Protein AF-A0A1I5YJN0-F1 (afdb_monomer_lite)

Foldseek 3Di:
DPDPVVVVLLVVLLVLLVVLLVQADPCLLVQCCVVPVVLVDPVNVVVLVCSNVSVGGDPVSSVSSVVRSVVSVVVVVVVVVVVVVD

pLDDT: mean 78.28, std 12.42, range [46.94, 91.69]

Radius of gyration: 15.32 Å; chains: 1; bounding box: 51×27×36 Å

Sequence (86 aa):
MPPKDIKKTAEILKSRVKECKAFLPNNWRQRIIKIAPEYDSLRGARLMDNVFKLRSSDLKLTELIETISKEYLKQDEEKLQKEVVN

Organism: NCBI:txid1079859

Secondary structure (DSSP, 8-state):
---THHHHHHHHHHHHHHHHTTS--TTHHHHHHHH-GGGSSHHHHHHHHHHHTTSS--HHHHHHHHHHHHHHHHHHHHHHHHHTT-

Structure (mmCIF, N/CA/C/O backbone):
data_AF-A0A1I5YJN0-F1
#
_entry.id   AF-A0A1I5YJN0-F1
#
loop_
_atom_site.group_PDB
_atom_site.id
_atom_site.type_symbol
_atom_site.label_atom_id
_atom_site.label_alt_id
_atom_site.label_comp_id
_atom_site.label_asym_id
_atom_site.label_entity_id
_atom_site.label_seq_id
_atom_site.pdbx_PDB_ins_code
_atom_site.Cartn_x
_atom_site.Cartn_y
_atom_site.Cartn_z
_atom_site.occupancy
_atom_site.B_iso_or_equiv
_atom_site.auth_seq_id
_atom_site.auth_comp_id
_atom_site.auth_asym_id
_atom_site.auth_atom_id
_atom_site.pdbx_PDB_model_num
ATOM 1 N N . MET A 1 1 ? 28.994 -1.674 -11.106 1.00 46.94 1 MET A N 1
ATOM 2 C CA . MET A 1 1 ? 28.451 -1.740 -9.729 1.00 46.94 1 MET A CA 1
ATOM 3 C C . MET A 1 1 ? 27.157 -0.943 -9.696 1.00 46.94 1 MET A C 1
ATOM 5 O O . MET A 1 1 ? 27.209 0.210 -10.105 1.00 46.94 1 MET A O 1
ATOM 9 N N . PRO A 1 2 ? 26.011 -1.508 -9.282 1.00 49.69 2 PRO A N 1
ATOM 10 C CA . PRO A 1 2 ? 24.804 -0.707 -9.116 1.00 49.69 2 PRO A CA 1
ATOM 11 C C . PRO A 1 2 ? 24.996 0.297 -7.953 1.00 49.69 2 PRO A C 1
ATOM 13 O O . PRO A 1 2 ? 25.655 -0.055 -6.968 1.00 49.69 2 PRO A O 1
ATOM 16 N N . PRO A 1 3 ? 24.473 1.534 -8.064 1.00 48.84 3 PRO A N 1
ATOM 17 C CA . PRO A 1 3 ? 24.678 2.611 -7.090 1.00 48.84 3 PRO A CA 1
ATOM 18 C C . PRO A 1 3 ? 24.254 2.224 -5.667 1.00 48.84 3 PRO A C 1
ATOM 20 O O . PRO A 1 3 ? 23.206 1.605 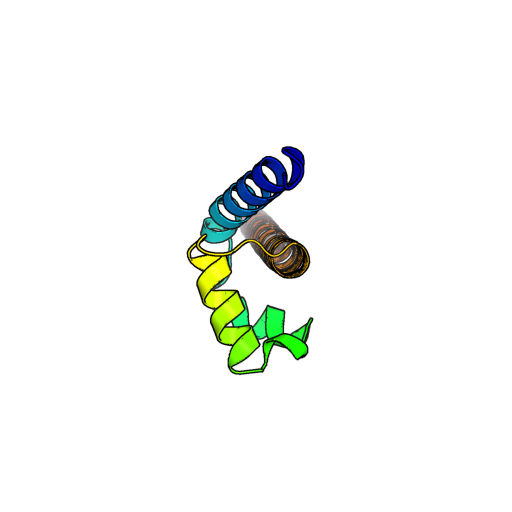-5.465 1.00 48.84 3 PRO A O 1
ATOM 23 N N . LYS A 1 4 ? 25.066 2.604 -4.670 1.00 51.12 4 LYS A N 1
ATOM 24 C CA . LYS A 1 4 ? 24.867 2.295 -3.238 1.00 51.12 4 LYS A CA 1
ATOM 25 C C . LYS A 1 4 ? 23.562 2.874 -2.665 1.00 51.12 4 LYS A C 1
ATOM 27 O O . LYS A 1 4 ? 23.067 2.359 -1.665 1.00 51.12 4 LYS A O 1
ATOM 32 N N . ASP A 1 5 ? 22.973 3.867 -3.319 1.00 53.94 5 ASP A N 1
ATOM 33 C CA . ASP A 1 5 ? 21.793 4.595 -2.838 1.00 53.94 5 ASP A CA 1
ATOM 34 C C . ASP A 1 5 ? 20.479 3.814 -2.989 1.00 53.94 5 ASP A C 1
ATOM 36 O O . ASP A 1 5 ? 19.566 3.961 -2.179 1.00 53.94 5 ASP A O 1
ATOM 40 N N . ILE A 1 6 ? 20.400 2.894 -3.956 1.00 54.41 6 ILE A N 1
ATOM 41 C CA . ILE A 1 6 ? 19.174 2.128 -4.244 1.00 54.41 6 ILE A CA 1
ATOM 42 C C . ILE A 1 6 ? 18.813 1.200 -3.075 1.00 54.41 6 ILE A C 1
ATOM 44 O O . ILE A 1 6 ? 17.638 1.012 -2.752 1.00 54.41 6 ILE A O 1
ATOM 48 N N . LYS A 1 7 ? 19.827 0.638 -2.404 1.00 56.62 7 LYS A N 1
ATOM 49 C CA . LYS A 1 7 ? 19.620 -0.247 -1.249 1.00 56.62 7 LYS A CA 1
ATOM 50 C C . LYS A 1 7 ? 18.993 0.499 -0.073 1.00 56.62 7 LYS A C 1
ATOM 52 O O . LYS A 1 7 ? 18.086 -0.030 0.561 1.00 56.62 7 LYS A O 1
ATOM 57 N 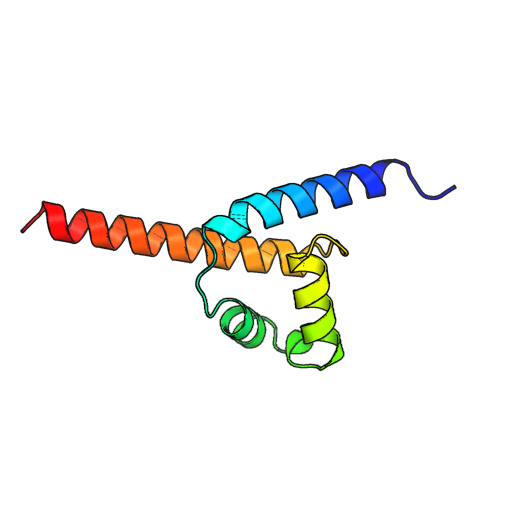N . LYS A 1 8 ? 19.429 1.738 0.166 1.00 63.38 8 LYS A N 1
ATOM 58 C CA . LYS A 1 8 ? 18.945 2.566 1.274 1.00 63.38 8 LYS A CA 1
ATOM 59 C C . LYS A 1 8 ? 17.483 2.960 1.064 1.00 63.38 8 LYS A C 1
ATOM 61 O O . LYS A 1 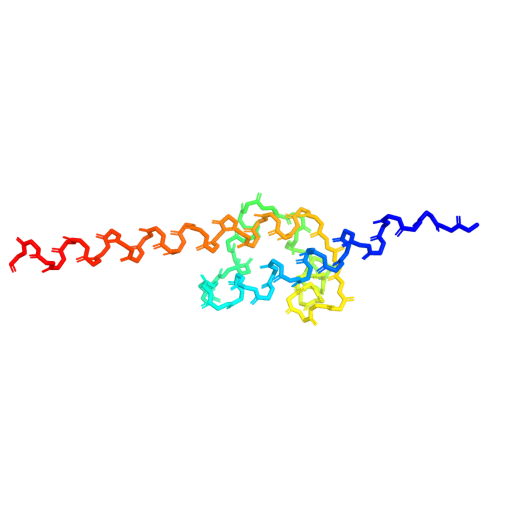8 ? 16.676 2.846 1.980 1.00 63.38 8 LYS A O 1
ATOM 66 N N . THR A 1 9 ? 17.114 3.318 -0.166 1.00 68.56 9 THR A N 1
ATOM 67 C CA . THR A 1 9 ? 15.724 3.629 -0.527 1.00 68.56 9 THR A CA 1
ATOM 68 C C . THR A 1 9 ? 14.807 2.415 -0.370 1.00 68.56 9 THR A C 1
ATOM 70 O O . THR A 1 9 ? 13.718 2.539 0.183 1.00 68.56 9 THR A O 1
ATOM 73 N N . ALA A 1 10 ? 15.251 1.223 -0.783 1.00 73.75 10 ALA A N 1
ATOM 74 C CA . ALA A 1 10 ? 14.468 -0.003 -0.625 1.00 73.75 10 ALA A CA 1
ATOM 75 C C . ALA A 1 10 ? 14.207 -0.355 0.851 1.00 73.75 10 ALA A C 1
ATOM 77 O O . ALA A 1 10 ? 13.102 -0.774 1.193 1.00 73.75 10 ALA A O 1
ATOM 78 N N . GLU A 1 11 ? 15.194 -0.174 1.733 1.00 79.06 11 GLU A N 1
ATOM 79 C CA . GLU A 1 11 ? 15.015 -0.383 3.175 1.00 79.06 11 GLU A CA 1
ATOM 80 C C . GLU A 1 11 ? 14.063 0.639 3.801 1.00 79.06 11 GLU A C 1
ATOM 82 O O . GLU A 1 11 ? 13.184 0.254 4.569 1.00 79.06 11 GLU A O 1
ATOM 87 N N . ILE A 1 12 ? 14.164 1.916 3.418 1.00 82.00 12 ILE A N 1
ATOM 88 C CA . ILE A 1 12 ? 13.251 2.969 3.886 1.00 82.00 12 ILE A CA 1
ATOM 89 C C . ILE A 1 12 ? 11.804 2.645 3.498 1.00 82.00 12 ILE A C 1
ATOM 91 O O . ILE A 1 12 ? 10.911 2.714 4.341 1.00 82.00 12 ILE A O 1
ATOM 95 N N . LEU A 1 13 ? 11.563 2.240 2.246 1.00 79.44 13 LEU A N 1
ATOM 96 C CA . LEU A 1 13 ? 10.224 1.865 1.783 1.00 79.44 13 LEU A CA 1
ATOM 97 C C . LEU A 1 13 ? 9.669 0.674 2.571 1.00 79.44 13 LEU A C 1
ATOM 99 O O . LEU A 1 13 ? 8.510 0.687 2.978 1.00 79.44 13 LEU A O 1
ATOM 103 N N . LYS A 1 14 ? 10.501 -0.331 2.861 1.00 82.56 14 LYS A N 1
ATOM 104 C CA . LYS A 1 14 ? 10.086 -1.480 3.676 1.00 82.56 14 LYS A CA 1
ATOM 105 C C . LYS A 1 14 ? 9.719 -1.076 5.102 1.00 82.56 14 LYS A C 1
ATOM 107 O O . LYS A 1 14 ? 8.716 -1.568 5.616 1.00 82.56 14 LYS A O 1
ATOM 112 N N . SER A 1 15 ? 10.488 -0.190 5.731 1.00 83.56 15 SER A N 1
ATOM 113 C CA . SER A 1 15 ? 10.166 0.326 7.067 1.00 83.56 15 SER A CA 1
ATOM 114 C C . SER A 1 15 ? 8.834 1.077 7.073 1.00 83.56 15 SER A C 1
ATOM 116 O O . SER A 1 15 ? 7.980 0.776 7.902 1.00 83.56 15 SER A O 1
ATOM 118 N N . ARG A 1 16 ? 8.594 1.944 6.082 1.00 83.12 16 ARG A N 1
ATOM 119 C CA . ARG A 1 16 ? 7.329 2.685 5.934 1.00 83.12 16 ARG A CA 1
ATOM 120 C C . ARG A 1 16 ? 6.127 1.753 5.748 1.00 83.12 16 ARG A C 1
ATOM 122 O O . ARG A 1 16 ? 5.111 1.900 6.424 1.00 83.12 16 ARG A O 1
ATOM 129 N N . VAL A 1 17 ? 6.255 0.729 4.895 1.00 83.50 17 VAL A N 1
ATOM 130 C CA . VAL A 1 17 ? 5.212 -0.302 4.721 1.00 83.50 17 VAL A CA 1
ATOM 131 C C . VAL A 1 17 ? 4.984 -1.082 6.017 1.00 83.50 17 VAL A C 1
ATOM 133 O O . VAL A 1 17 ? 3.842 -1.404 6.340 1.00 83.50 17 VAL A O 1
ATOM 136 N N . LYS A 1 18 ? 6.043 -1.381 6.778 1.00 85.56 18 LYS A N 1
ATOM 137 C CA . LYS A 1 18 ? 5.941 -2.084 8.064 1.00 85.56 18 LYS A CA 1
ATOM 138 C C . LYS A 1 18 ? 5.155 -1.274 9.096 1.00 85.56 18 LYS A C 1
ATOM 140 O O . LYS A 1 18 ? 4.339 -1.864 9.796 1.00 85.56 18 LYS A O 1
ATOM 145 N N . GLU A 1 19 ? 5.367 0.037 9.169 1.00 83.75 19 GLU A N 1
ATOM 146 C CA . GLU A 1 19 ? 4.594 0.933 10.039 1.00 83.75 19 GLU A CA 1
ATOM 147 C C . GLU A 1 19 ? 3.137 1.023 9.577 1.00 83.75 19 GLU A C 1
ATOM 149 O O . GLU A 1 19 ? 2.218 0.784 10.357 1.00 83.75 19 GLU A O 1
ATOM 154 N N . CYS A 1 20 ? 2.912 1.246 8.280 1.00 81.69 20 CYS A N 1
ATOM 155 C CA . CYS A 1 20 ? 1.565 1.333 7.717 1.00 81.69 20 CYS A CA 1
ATOM 156 C C . CYS A 1 20 ? 0.779 0.029 7.842 1.00 81.69 20 CYS A C 1
ATOM 158 O O . CYS A 1 20 ? -0.443 0.061 7.913 1.00 81.69 20 CYS A O 1
ATOM 160 N N . LYS A 1 21 ? 1.452 -1.125 7.902 1.00 79.50 21 LYS A N 1
ATOM 161 C CA . LYS A 1 21 ? 0.808 -2.431 8.074 1.00 79.50 21 LYS A CA 1
ATOM 162 C C . LYS A 1 21 ? -0.040 -2.514 9.345 1.00 79.50 21 LYS A C 1
ATOM 164 O O . LYS A 1 21 ? -1.033 -3.234 9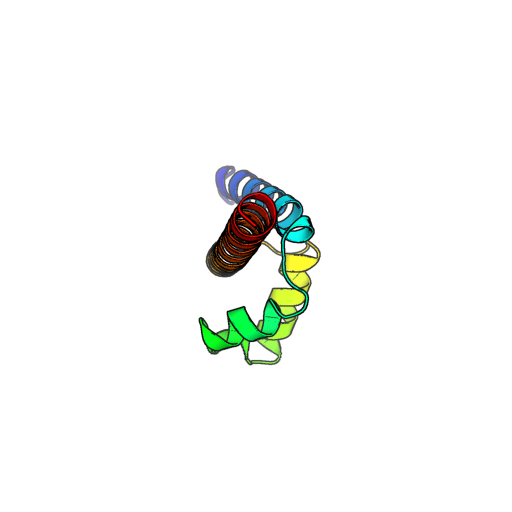.328 1.00 79.50 21 LYS A O 1
ATOM 169 N N . ALA A 1 22 ? 0.325 -1.796 10.408 1.00 79.88 22 ALA A N 1
ATOM 170 C CA . ALA A 1 22 ? -0.463 -1.743 11.640 1.00 79.88 22 ALA A CA 1
ATOM 171 C C . ALA A 1 22 ? -1.761 -0.929 11.485 1.00 79.88 22 ALA A C 1
ATOM 173 O O . ALA A 1 22 ? -2.729 -1.184 12.192 1.00 79.88 22 ALA A O 1
ATOM 174 N N . PHE A 1 23 ? -1.789 0.008 10.535 1.00 79.31 23 PHE A N 1
ATOM 175 C CA . PHE A 1 23 ? -2.877 0.967 10.320 1.00 79.31 23 PHE A CA 1
ATOM 176 C C . PHE A 1 23 ? -3.607 0.757 8.987 1.00 79.31 23 PHE A C 1
ATOM 178 O O . PHE A 1 23 ? -4.401 1.587 8.552 1.00 79.31 23 PHE A O 1
ATOM 185 N N . LEU A 1 24 ? -3.324 -0.351 8.303 1.00 81.56 24 LEU A N 1
ATOM 186 C CA . LEU A 1 24 ? -3.946 -0.690 7.033 1.00 81.56 24 LEU A CA 1
ATOM 187 C C . LEU A 1 24 ? -5.303 -1.369 7.284 1.00 81.56 24 LEU A C 1
ATOM 189 O O . LEU A 1 24 ? -5.358 -2.385 7.979 1.00 81.56 24 LEU A O 1
ATOM 193 N N . PRO A 1 25 ? -6.395 -0.886 6.669 1.00 79.94 25 PRO A N 1
ATOM 194 C CA . PRO A 1 25 ? -7.691 -1.541 6.755 1.00 79.94 25 PRO A CA 1
ATOM 195 C C . PRO A 1 25 ? -7.678 -2.889 6.029 1.00 79.94 25 PRO A C 1
ATOM 197 O O . PRO A 1 25 ? -6.998 -3.055 5.017 1.00 79.94 25 PRO A O 1
ATOM 200 N N . ASN A 1 26 ? -8.512 -3.837 6.463 1.00 80.88 26 ASN A N 1
ATOM 201 C CA . ASN A 1 26 ? -8.603 -5.182 5.867 1.00 80.88 26 ASN A CA 1
ATOM 202 C C . ASN A 1 26 ? -8.862 -5.182 4.344 1.00 80.88 26 ASN A C 1
ATOM 204 O O . ASN A 1 26 ? -8.475 -6.118 3.646 1.00 80.88 26 ASN A O 1
ATOM 208 N N . ASN A 1 27 ? -9.480 -4.126 3.806 1.00 85.94 27 ASN A N 1
ATOM 209 C CA . ASN A 1 27 ? -9.804 -3.971 2.385 1.00 85.94 27 ASN A CA 1
ATOM 210 C C . ASN A 1 27 ? -8.780 -3.140 1.583 1.00 85.94 27 ASN A C 1
ATOM 212 O O . ASN A 1 27 ? -9.079 -2.722 0.462 1.00 85.94 27 ASN A O 1
ATOM 216 N N . TRP A 1 28 ? -7.570 -2.914 2.106 1.00 85.19 28 TRP A N 1
ATOM 217 C CA . TRP A 1 28 ? -6.551 -2.091 1.445 1.00 85.19 28 TRP A CA 1
ATOM 218 C C . TRP A 1 28 ? -6.252 -2.522 0.003 1.00 85.19 28 TRP A C 1
ATOM 220 O O . TRP A 1 28 ? -6.131 -1.670 -0.871 1.00 85.19 28 TRP A O 1
ATOM 230 N N . ARG A 1 29 ? -6.217 -3.832 -0.283 1.00 85.81 29 ARG A N 1
ATOM 231 C CA . ARG A 1 29 ? -5.984 -4.359 -1.643 1.00 85.81 29 ARG A CA 1
ATOM 232 C C . ARG A 1 29 ? -7.028 -3.860 -2.638 1.00 85.81 29 ARG A C 1
ATOM 234 O O . ARG A 1 29 ? -6.679 -3.440 -3.733 1.00 85.81 29 ARG A O 1
ATOM 241 N N . GLN A 1 30 ? -8.301 -3.859 -2.242 1.00 87.50 30 GLN A N 1
ATOM 242 C CA . GLN A 1 30 ? -9.383 -3.359 -3.089 1.00 87.50 30 GLN A CA 1
ATOM 243 C C . GLN A 1 30 ? -9.288 -1.846 -3.291 1.00 87.50 30 GLN A C 1
ATOM 245 O O . GLN A 1 30 ? -9.564 -1.365 -4.386 1.00 87.50 30 GLN A O 1
ATOM 250 N N . ARG A 1 31 ? -8.877 -1.086 -2.265 1.00 86.25 31 ARG A N 1
ATOM 251 C CA . ARG A 1 31 ? -8.637 0.358 -2.419 1.00 86.25 31 ARG A CA 1
ATOM 252 C C . ARG A 1 31 ? -7.497 0.636 -3.393 1.00 86.25 31 ARG A C 1
ATOM 254 O O . ARG A 1 31 ? -7.659 1.484 -4.261 1.00 86.25 31 ARG A O 1
ATOM 261 N N . ILE A 1 32 ? -6.396 -0.112 -3.306 1.00 87.88 32 ILE A N 1
ATOM 262 C CA . ILE A 1 32 ? -5.287 0.010 -4.260 1.00 87.88 32 ILE A CA 1
ATOM 263 C C . ILE A 1 32 ? -5.767 -0.275 -5.677 1.00 87.88 32 ILE A C 1
ATOM 265 O O . ILE A 1 32 ? -5.494 0.524 -6.557 1.00 87.88 32 ILE A O 1
ATOM 269 N N . ILE A 1 33 ? -6.523 -1.352 -5.890 1.00 88.94 33 ILE A N 1
ATOM 270 C CA . ILE A 1 33 ? -7.074 -1.694 -7.209 1.00 88.94 33 ILE A CA 1
ATOM 271 C C . ILE A 1 33 ? -7.989 -0.583 -7.744 1.00 88.94 33 ILE A C 1
ATOM 273 O O . ILE A 1 33 ? -7.919 -0.245 -8.921 1.00 88.94 33 ILE A O 1
ATOM 277 N N . LYS A 1 34 ? -8.809 0.035 -6.884 1.00 87.81 34 LYS A N 1
ATOM 278 C CA . LYS A 1 34 ? -9.656 1.171 -7.278 1.00 87.81 34 LYS A CA 1
ATOM 279 C C . LYS A 1 34 ? -8.853 2.404 -7.698 1.00 87.81 34 LYS A C 1
ATOM 281 O O . LYS A 1 34 ? -9.276 3.101 -8.611 1.00 87.81 34 LYS A O 1
ATOM 286 N N . ILE A 1 35 ? -7.744 2.693 -7.016 1.00 87.38 35 ILE A N 1
ATOM 287 C CA . ILE A 1 35 ? -6.895 3.860 -7.311 1.00 87.38 35 ILE A CA 1
ATOM 288 C C . ILE A 1 35 ? -5.983 3.582 -8.514 1.00 87.38 35 ILE A C 1
ATOM 290 O O . ILE A 1 35 ? -5.725 4.461 -9.330 1.00 87.38 35 ILE A O 1
ATOM 294 N N . ALA A 1 36 ? -5.484 2.356 -8.602 1.00 87.06 36 ALA A N 1
ATOM 295 C CA . ALA A 1 36 ? -4.442 1.917 -9.508 1.00 87.06 36 ALA A CA 1
ATOM 296 C C . ALA A 1 36 ? -4.824 0.536 -10.089 1.00 87.06 36 ALA A C 1
ATOM 298 O O . ALA A 1 36 ? -4.354 -0.508 -9.612 1.00 87.06 36 ALA A O 1
ATOM 299 N N . PRO A 1 37 ? -5.707 0.510 -11.108 1.00 87.69 37 PRO A N 1
ATOM 300 C CA . PRO A 1 37 ? -6.226 -0.722 -11.701 1.00 87.69 37 PRO A CA 1
ATOM 301 C C . PRO A 1 37 ? -5.149 -1.562 -12.398 1.00 87.69 37 PRO A C 1
ATOM 303 O O . PRO A 1 37 ? -5.361 -2.744 -12.644 1.00 87.69 37 PRO A O 1
ATOM 306 N N . GLU A 1 38 ? -3.950 -1.028 -12.653 1.00 86.31 38 GLU A N 1
ATOM 307 C CA . GLU A 1 38 ? -2.806 -1.820 -13.122 1.00 86.31 38 GLU A CA 1
ATOM 308 C C . GLU A 1 38 ? -2.423 -2.957 -12.154 1.00 86.31 38 GLU A C 1
ATOM 310 O O . GLU A 1 38 ? -1.832 -3.971 -12.554 1.00 86.31 38 GLU A O 1
ATOM 315 N N . TYR A 1 39 ? -2.783 -2.806 -10.876 1.00 86.19 39 TYR A N 1
ATOM 316 C CA . TYR A 1 39 ? -2.568 -3.822 -9.860 1.00 86.19 39 TYR A CA 1
ATOM 317 C C . TYR A 1 39 ? -3.684 -4.879 -9.802 1.00 86.19 39 TYR A C 1
ATOM 319 O O . TYR A 1 39 ? -3.488 -5.896 -9.135 1.00 86.19 39 TYR A O 1
ATOM 327 N N . ASP A 1 40 ? -4.779 -4.717 -10.558 1.00 90.88 40 ASP A N 1
ATOM 328 C CA . ASP A 1 40 ? -5.861 -5.708 -10.746 1.00 90.88 40 ASP A CA 1
ATOM 329 C C . ASP A 1 40 ? -5.480 -6.831 -11.726 1.00 90.88 40 ASP A C 1
ATOM 331 O O . ASP A 1 40 ? -6.283 -7.417 -12.445 1.00 90.88 40 ASP A O 1
ATOM 335 N N . SER A 1 41 ? -4.188 -7.112 -11.809 1.00 91.69 41 SER A N 1
ATOM 336 C CA . SER A 1 41 ? -3.645 -8.201 -12.600 1.00 91.69 41 SER A CA 1
ATOM 337 C C . SER A 1 41 ? -3.021 -9.228 -11.670 1.00 91.69 41 SER A C 1
ATOM 339 O O . SER A 1 41 ? -2.561 -8.920 -10.570 1.00 91.69 41 SER A O 1
ATOM 341 N N . LEU A 1 42 ? -2.911 -10.469 -12.137 1.00 90.12 42 LEU A N 1
ATOM 342 C CA . LEU A 1 42 ? -2.259 -11.549 -11.387 1.00 90.12 42 LEU A CA 1
ATOM 343 C C . LEU A 1 42 ? -0.811 -11.179 -10.996 1.00 90.12 42 LEU A C 1
ATOM 345 O O . LEU A 1 42 ? -0.319 -11.551 -9.929 1.00 90.12 42 LEU A O 1
ATOM 349 N N . ARG A 1 43 ? -0.142 -10.382 -11.841 1.00 88.69 43 ARG A N 1
ATOM 350 C CA . ARG A 1 43 ? 1.177 -9.793 -11.572 1.00 88.69 43 ARG A CA 1
ATOM 351 C C . ARG A 1 43 ? 1.111 -8.717 -10.486 1.00 88.69 43 ARG A C 1
ATOM 353 O O . ARG A 1 43 ? 1.943 -8.738 -9.582 1.00 88.69 43 ARG A O 1
ATOM 360 N N . GLY A 1 44 ? 0.132 -7.820 -10.555 1.00 87.81 44 GLY A N 1
ATOM 361 C CA . GLY A 1 44 ? -0.109 -6.780 -9.557 1.00 87.81 44 GLY A CA 1
ATOM 362 C C . GLY A 1 44 ? -0.419 -7.341 -8.172 1.00 87.81 44 GLY A C 1
ATOM 363 O O . GLY A 1 44 ? 0.227 -6.958 -7.200 1.00 87.81 44 GLY A O 1
ATOM 364 N N . ALA A 1 45 ? -1.302 -8.336 -8.082 1.00 87.69 45 ALA A N 1
ATOM 365 C CA . ALA A 1 45 ? -1.620 -9.032 -6.836 1.00 87.69 45 ALA A CA 1
ATOM 366 C C . ALA A 1 45 ? -0.381 -9.692 -6.203 1.00 87.69 45 ALA A C 1
ATOM 368 O O . ALA A 1 45 ? -0.166 -9.593 -4.992 1.00 87.69 45 ALA A O 1
ATOM 369 N N . ARG A 1 46 ? 0.483 -10.317 -7.019 1.00 90.38 46 ARG A N 1
ATOM 370 C CA . ARG A 1 46 ? 1.771 -10.860 -6.552 1.00 90.38 46 ARG A CA 1
ATOM 371 C C . ARG A 1 46 ? 2.716 -9.762 -6.070 1.00 90.38 46 ARG A C 1
ATOM 373 O O . ARG A 1 46 ? 3.389 -9.953 -5.060 1.00 90.38 46 ARG A O 1
ATOM 380 N N . LEU A 1 47 ? 2.779 -8.626 -6.767 1.00 88.81 47 LEU A N 1
ATOM 381 C CA . LEU A 1 47 ? 3.590 -7.484 -6.342 1.00 88.81 47 LEU A CA 1
ATOM 382 C C . LEU A 1 47 ? 3.094 -6.934 -4.999 1.00 88.81 47 LEU A C 1
ATOM 384 O O . LEU A 1 47 ? 3.900 -6.745 -4.093 1.00 88.81 47 LEU A O 1
ATOM 388 N N . MET A 1 48 ? 1.777 -6.779 -4.844 1.00 88.00 48 MET A N 1
ATOM 389 C CA . MET A 1 48 ? 1.141 -6.363 -3.596 1.00 88.00 48 MET A CA 1
ATOM 390 C C . MET A 1 48 ? 1.500 -7.279 -2.434 1.00 88.00 48 MET A C 1
ATOM 392 O O . MET A 1 48 ? 1.906 -6.804 -1.376 1.00 88.00 48 MET A O 1
ATOM 396 N N . ASP A 1 49 ? 1.404 -8.593 -2.631 1.00 89.00 49 ASP A N 1
ATOM 397 C CA . ASP A 1 49 ? 1.763 -9.562 -1.599 1.00 89.00 49 ASP A CA 1
ATOM 398 C C . ASP A 1 49 ? 3.265 -9.525 -1.272 1.00 89.00 49 ASP A C 1
ATOM 400 O O . ASP A 1 49 ? 3.652 -9.577 -0.106 1.00 89.00 49 ASP A O 1
ATOM 404 N N . ASN A 1 50 ? 4.124 -9.355 -2.281 1.00 89.62 50 ASN A N 1
ATOM 405 C CA . ASN A 1 50 ? 5.568 -9.249 -2.088 1.00 89.62 50 ASN A CA 1
ATOM 406 C C . ASN A 1 50 ? 5.979 -7.974 -1.346 1.00 89.62 50 ASN A C 1
ATOM 408 O O . ASN A 1 50 ? 6.843 -8.045 -0.472 1.00 89.62 50 ASN A O 1
ATOM 412 N N . VAL A 1 51 ? 5.383 -6.825 -1.667 1.00 86.31 51 VAL A N 1
ATOM 413 C CA . VAL A 1 51 ? 5.640 -5.560 -0.962 1.00 86.31 51 VAL A CA 1
ATOM 414 C C . VAL A 1 51 ? 5.093 -5.627 0.460 1.00 86.31 51 VAL A C 1
ATOM 416 O O . VAL A 1 51 ? 5.807 -5.295 1.401 1.00 86.31 51 VAL A O 1
ATOM 419 N N . PHE A 1 52 ? 3.895 -6.182 0.654 1.00 83.50 52 PHE A N 1
ATOM 420 C CA . PHE A 1 52 ? 3.315 -6.383 1.984 1.00 83.50 52 PHE A CA 1
ATOM 421 C C . PHE A 1 52 ? 4.131 -7.353 2.859 1.00 83.50 52 PHE A C 1
ATOM 423 O O . PHE A 1 52 ? 4.211 -7.203 4.080 1.00 83.50 52 PHE A O 1
ATOM 430 N N . LYS A 1 53 ? 4.779 -8.347 2.240 1.00 86.31 53 LYS A N 1
ATOM 431 C CA . LYS A 1 53 ? 5.735 -9.260 2.887 1.00 86.31 53 LYS A CA 1
ATOM 432 C C . LYS A 1 53 ? 7.157 -8.694 2.973 1.00 86.31 53 LYS A C 1
ATOM 434 O O . LYS A 1 53 ? 8.058 -9.426 3.376 1.00 86.31 53 LYS A O 1
ATOM 439 N N . LEU A 1 54 ? 7.381 -7.434 2.584 1.00 83.50 54 LEU A N 1
ATOM 440 C CA . LEU A 1 54 ? 8.690 -6.760 2.562 1.00 83.50 54 LEU A CA 1
ATOM 441 C C . LEU A 1 54 ? 9.750 -7.481 1.698 1.00 83.50 54 LEU A C 1
ATOM 443 O O . LEU A 1 54 ? 10.957 -7.243 1.821 1.00 83.50 54 LEU A O 1
ATOM 447 N N . ARG A 1 55 ? 9.307 -8.374 0.804 1.00 82.00 55 ARG A N 1
ATOM 448 C CA . ARG A 1 55 ? 10.149 -9.111 -0.151 1.00 82.00 55 ARG A CA 1
ATOM 449 C C . ARG A 1 55 ? 10.505 -8.257 -1.358 1.00 82.00 55 ARG A C 1
ATOM 451 O O . ARG A 1 55 ? 11.571 -8.437 -1.934 1.00 82.00 55 ARG A O 1
ATOM 458 N N . SER A 1 56 ? 9.636 -7.314 -1.704 1.00 82.75 56 SER A N 1
ATOM 459 C CA . SER A 1 56 ? 9.865 -6.324 -2.750 1.00 82.75 56 SER A CA 1
ATOM 460 C C . SER A 1 56 ? 9.675 -4.913 -2.197 1.00 82.75 56 SER A C 1
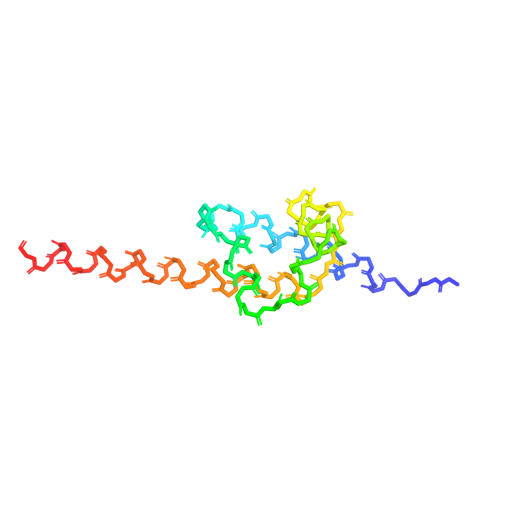ATOM 462 O O . SER A 1 56 ? 9.086 -4.730 -1.132 1.00 82.75 56 SER A O 1
ATOM 464 N N . SER A 1 57 ? 10.213 -3.929 -2.904 1.00 79.38 57 SER A N 1
ATOM 465 C CA . SER A 1 57 ? 10.070 -2.509 -2.600 1.00 79.38 57 SER A CA 1
ATOM 466 C C . SER A 1 57 ? 9.627 -1.816 -3.878 1.00 79.38 57 SER A C 1
ATOM 468 O O . SER A 1 57 ? 10.372 -1.812 -4.857 1.00 79.38 57 SER A O 1
ATOM 470 N N . ASP A 1 58 ? 8.425 -1.257 -3.856 1.00 83.06 58 ASP A N 1
ATOM 471 C CA . ASP A 1 58 ? 7.862 -0.489 -4.959 1.00 83.06 58 ASP A CA 1
ATOM 472 C C . ASP A 1 58 ? 7.430 0.872 -4.418 1.00 83.06 58 ASP A C 1
ATOM 474 O O . ASP A 1 58 ? 6.699 0.937 -3.426 1.00 83.06 58 ASP A O 1
ATOM 478 N N . LEU A 1 59 ? 7.935 1.952 -5.018 1.00 83.31 59 LEU A N 1
ATOM 479 C CA . LEU A 1 59 ? 7.680 3.309 -4.538 1.00 83.31 59 LEU A CA 1
ATOM 480 C C . LEU A 1 59 ? 6.190 3.647 -4.641 1.00 83.31 59 LEU A C 1
ATOM 482 O O . LEU A 1 59 ? 5.586 4.035 -3.645 1.00 83.31 59 LEU A O 1
ATOM 486 N N . LYS A 1 60 ? 5.592 3.405 -5.812 1.00 84.81 60 LYS A N 1
ATOM 487 C CA . LYS A 1 60 ? 4.192 3.731 -6.095 1.00 84.81 60 LYS A CA 1
ATOM 488 C C . LYS A 1 60 ? 3.258 2.965 -5.166 1.00 84.81 60 LYS A C 1
ATOM 490 O O . LYS A 1 60 ? 2.336 3.534 -4.593 1.00 84.81 60 LYS A O 1
ATOM 495 N N . LEU A 1 61 ? 3.509 1.673 -4.969 1.00 84.56 61 LEU A N 1
ATOM 496 C CA . LEU A 1 61 ? 2.692 0.863 -4.078 1.00 84.56 61 LEU A CA 1
ATOM 497 C C . LEU A 1 61 ? 2.874 1.254 -2.606 1.00 84.56 61 LEU A 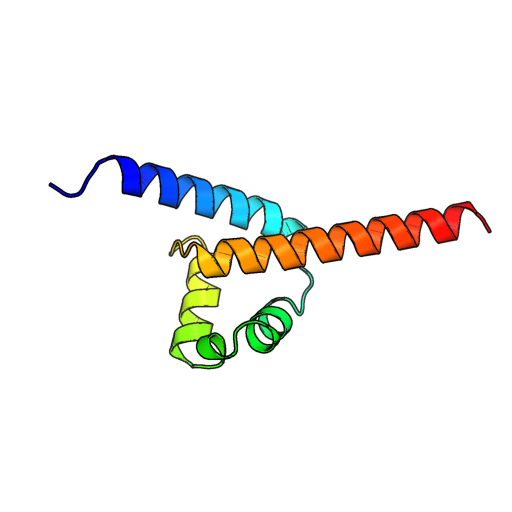C 1
ATOM 499 O O . LEU A 1 61 ? 1.907 1.232 -1.848 1.00 84.56 61 LEU A O 1
ATOM 503 N N . THR A 1 62 ? 4.088 1.636 -2.203 1.00 85.94 62 THR A N 1
ATOM 504 C CA . THR A 1 62 ? 4.343 2.146 -0.849 1.00 85.94 62 THR A CA 1
ATOM 505 C C . THR A 1 62 ? 3.563 3.435 -0.605 1.00 85.94 62 THR A C 1
ATOM 507 O O . THR A 1 62 ? 2.872 3.531 0.401 1.00 85.94 62 THR A O 1
ATOM 510 N N . GLU A 1 63 ? 3.585 4.383 -1.542 1.00 87.31 63 GLU A N 1
ATOM 511 C CA . GLU A 1 63 ? 2.821 5.636 -1.449 1.00 87.31 63 GLU A CA 1
ATOM 512 C C . GLU A 1 63 ? 1.305 5.394 -1.379 1.00 87.31 63 GLU A C 1
ATOM 514 O O . GLU A 1 63 ? 0.606 6.036 -0.592 1.00 87.31 63 GLU A O 1
ATOM 519 N N . LEU A 1 64 ? 0.788 4.425 -2.141 1.00 88.50 64 LEU A N 1
ATOM 520 C CA . LEU A 1 64 ? -0.622 4.027 -2.076 1.00 88.50 64 LEU A CA 1
ATOM 521 C C . LEU A 1 64 ? -0.984 3.416 -0.716 1.00 88.50 64 LEU A C 1
ATOM 523 O O . LEU A 1 64 ? -2.001 3.780 -0.127 1.00 88.50 64 LEU A O 1
ATOM 527 N N . ILE A 1 65 ? -0.142 2.517 -0.199 1.00 86.62 65 ILE A N 1
ATOM 528 C CA . ILE A 1 65 ? -0.305 1.920 1.133 1.00 86.62 65 ILE A CA 1
ATOM 529 C C . ILE A 1 65 ? -0.313 3.004 2.214 1.00 86.62 65 ILE A C 1
ATOM 531 O O . ILE A 1 65 ? -1.169 2.981 3.097 1.00 86.62 65 ILE A O 1
ATOM 535 N N . GLU A 1 66 ? 0.602 3.967 2.135 1.00 86.56 66 GLU A N 1
ATOM 536 C CA . GLU A 1 66 ? 0.649 5.086 3.073 1.00 86.56 66 GLU A CA 1
ATOM 537 C C . GLU A 1 66 ? -0.577 5.977 2.999 1.00 86.56 66 GLU A C 1
ATOM 539 O O . GLU A 1 66 ? -1.079 6.411 4.031 1.00 86.56 66 GLU A O 1
ATOM 544 N N . THR A 1 67 ? -1.052 6.259 1.789 1.00 87.00 67 THR A N 1
ATOM 545 C CA . THR A 1 67 ? -2.234 7.096 1.585 1.00 87.00 67 THR A CA 1
ATOM 546 C C . THR A 1 67 ? -3.443 6.440 2.241 1.00 87.00 67 THR A C 1
ATOM 548 O O . THR A 1 67 ? -4.131 7.072 3.035 1.00 87.00 67 THR A O 1
ATOM 551 N N . ILE A 1 68 ? -3.635 5.139 2.010 1.00 87.44 68 ILE A N 1
ATOM 552 C CA . ILE A 1 68 ? -4.720 4.365 2.622 1.00 87.44 68 ILE A CA 1
ATOM 553 C C . ILE A 1 68 ? -4.576 4.304 4.150 1.00 87.44 68 ILE A C 1
ATOM 555 O O . ILE A 1 68 ? -5.565 4.460 4.860 1.00 87.44 68 ILE A O 1
ATOM 559 N N . SER A 1 69 ? -3.361 4.085 4.657 1.00 86.25 69 SER A N 1
ATOM 560 C CA . SER A 1 69 ? -3.050 4.087 6.095 1.00 86.25 69 SER A CA 1
ATOM 561 C C . SER A 1 69 ? -3.406 5.428 6.751 1.00 86.25 69 SER A C 1
ATOM 563 O O . SER A 1 69 ? -4.119 5.463 7.752 1.00 86.25 69 SER A O 1
ATOM 565 N N . LYS A 1 70 ? -2.995 6.548 6.144 1.00 85.06 70 LYS A N 1
ATOM 566 C CA . LYS A 1 70 ? -3.296 7.903 6.630 1.00 85.06 70 LYS A CA 1
ATOM 567 C C . LYS A 1 70 ? -4.787 8.217 6.586 1.00 85.06 70 LYS A C 1
ATOM 569 O O . LYS A 1 70 ? -5.312 8.793 7.532 1.00 85.06 70 LYS A O 1
ATOM 574 N N . GLU A 1 71 ? -5.476 7.834 5.512 1.00 84.38 71 GLU A N 1
ATOM 575 C CA . GLU A 1 71 ? -6.932 7.979 5.421 1.00 84.38 71 GLU A CA 1
ATOM 576 C C . GLU A 1 71 ? -7.648 7.188 6.515 1.00 84.38 71 GLU A C 1
ATOM 578 O O . GLU A 1 71 ? -8.617 7.677 7.089 1.00 84.38 71 GLU A O 1
ATOM 583 N N . TYR A 1 72 ? -7.179 5.972 6.801 1.00 81.44 72 TYR A N 1
ATOM 584 C CA . TYR A 1 72 ? -7.765 5.126 7.831 1.00 81.44 72 TYR A CA 1
ATOM 585 C C . TYR A 1 72 ? -7.561 5.712 9.231 1.00 81.44 72 TYR A C 1
ATOM 587 O O . TYR A 1 72 ? -8.524 5.827 9.981 1.00 81.44 72 TYR A O 1
ATOM 595 N N . LEU A 1 73 ? -6.344 6.169 9.541 1.00 79.31 73 LEU A N 1
ATOM 596 C CA . LEU A 1 73 ? -6.036 6.878 10.786 1.00 79.31 73 LEU A CA 1
ATOM 597 C C . LEU A 1 73 ? -6.908 8.123 10.974 1.00 79.31 73 LEU A C 1
ATOM 599 O O . LEU A 1 73 ? -7.496 8.311 12.033 1.00 79.31 73 LEU A O 1
ATOM 603 N N . LYS A 1 74 ? -7.058 8.936 9.923 1.00 79.44 74 LYS A N 1
ATOM 604 C CA . LYS A 1 74 ? -7.888 10.144 9.968 1.00 79.44 74 LYS A CA 1
ATOM 605 C C . LYS A 1 74 ? -9.369 9.828 10.212 1.00 79.44 74 LYS A C 1
ATOM 607 O O . LYS A 1 74 ? -10.036 10.541 10.953 1.00 79.44 74 LYS A O 1
ATOM 612 N N . GLN A 1 75 ? -9.883 8.754 9.607 1.00 71.12 75 GLN A N 1
ATOM 613 C CA . GLN A 1 75 ? -11.257 8.294 9.841 1.00 71.12 75 GLN A CA 1
ATOM 614 C C . GLN A 1 75 ? -11.476 7.801 11.276 1.00 71.12 75 GLN A C 1
ATOM 616 O O . GLN A 1 75 ? -12.587 7.926 11.792 1.00 71.12 75 GLN A O 1
ATOM 621 N N . ASP A 1 76 ? -10.449 7.231 11.904 1.00 66.56 76 ASP A N 1
ATOM 622 C CA . ASP A 1 76 ? -10.501 6.780 13.295 1.00 66.56 76 ASP A CA 1
ATOM 623 C C . ASP A 1 76 ? -10.519 7.976 14.266 1.00 66.56 76 ASP A C 1
ATOM 625 O O . ASP A 1 76 ? -11.375 8.045 15.148 1.00 66.56 76 ASP A O 1
ATOM 629 N N . GLU A 1 77 ? -9.680 8.992 14.025 1.00 63.38 77 GLU A N 1
ATOM 630 C CA . GLU A 1 77 ? -9.676 10.246 14.797 1.00 63.38 77 GLU A CA 1
ATOM 631 C C . GLU A 1 77 ? -11.015 10.998 14.711 1.00 63.38 77 GLU A C 1
ATOM 633 O O . GLU A 1 77 ? -11.535 11.467 15.725 1.00 63.38 77 GLU A O 1
ATOM 638 N N . GLU A 1 78 ? -11.620 11.079 13.520 1.00 62.62 78 GLU A N 1
ATOM 639 C CA . GLU A 1 78 ? -12.932 11.717 13.334 1.00 62.62 78 GLU A CA 1
ATOM 640 C C . GLU A 1 78 ? -14.077 10.958 14.023 1.00 62.62 78 GLU A C 1
ATOM 642 O O . GLU A 1 78 ? -15.084 11.568 14.392 1.00 62.62 78 GLU A O 1
ATOM 647 N N . LYS A 1 79 ? -13.956 9.636 14.200 1.00 60.44 79 LYS A N 1
ATOM 648 C CA . LYS A 1 79 ? -14.934 8.841 14.957 1.00 60.44 79 LYS A CA 1
ATOM 649 C C . LYS A 1 79 ? -14.793 9.068 16.457 1.00 60.44 79 LYS A C 1
ATOM 651 O O . LYS A 1 79 ? -15.796 9.346 17.110 1.00 60.44 79 LYS A O 1
ATOM 656 N N . LEU A 1 80 ? -13.565 9.049 16.974 1.00 59.47 80 LEU A N 1
ATOM 657 C CA . LEU A 1 80 ? -13.280 9.332 18.382 1.00 59.47 80 LEU A CA 1
ATOM 658 C C . LEU A 1 80 ? -13.733 10.739 18.795 1.00 59.47 80 LEU A C 1
ATOM 660 O O . LEU A 1 80 ? -14.326 10.904 19.857 1.00 59.47 80 LEU A O 1
ATOM 664 N N . GLN A 1 81 ? -13.537 11.751 17.945 1.00 59.34 81 GLN A N 1
ATOM 665 C CA . GLN A 1 81 ? -14.011 13.109 18.237 1.00 59.34 81 GLN A CA 1
ATOM 666 C C . GLN A 1 81 ? -15.541 13.226 18.278 1.00 59.34 81 GLN A C 1
ATOM 668 O O . GLN A 1 81 ? -16.061 14.085 18.985 1.00 59.34 81 GLN A O 1
ATOM 673 N N . LYS A 1 82 ? -16.277 12.377 17.551 1.00 58.09 82 LYS A N 1
ATOM 674 C CA . LYS A 1 82 ? -17.748 12.393 17.554 1.00 58.09 82 LYS A CA 1
ATOM 675 C C . LYS A 1 82 ? -18.358 11.673 18.756 1.00 58.09 82 LYS A C 1
ATOM 677 O O . LYS A 1 82 ? -19.438 12.066 19.177 1.00 58.09 82 LYS A O 1
ATOM 682 N N . GLU A 1 83 ? -17.685 10.670 19.319 1.00 57.06 83 GLU A N 1
ATOM 683 C CA . GLU A 1 83 ? -18.151 9.990 20.539 1.00 57.06 83 GLU A CA 1
ATOM 684 C C . GLU A 1 83 ? -17.918 10.810 21.813 1.00 57.06 83 GLU A C 1
ATOM 686 O O . GLU A 1 83 ? -18.722 10.733 22.731 1.00 57.06 83 GLU A O 1
ATOM 691 N N . VAL A 1 84 ? -16.866 11.632 21.878 1.00 58.81 84 VAL A N 1
ATOM 692 C CA . VAL A 1 84 ? -16.563 12.439 23.081 1.00 58.81 84 VAL A CA 1
ATOM 693 C C . VAL A 1 84 ? -17.490 13.658 23.232 1.00 58.81 84 VAL A C 1
ATOM 695 O O . VAL A 1 84 ? -17.585 14.234 24.312 1.00 58.81 84 VAL A O 1
ATOM 698 N N . VAL A 1 85 ? -18.180 14.066 22.163 1.00 56.47 85 VAL A N 1
ATOM 699 C CA . VAL A 1 85 ? -19.042 15.265 22.143 1.00 56.47 85 VAL A CA 1
ATOM 700 C C . VAL A 1 85 ? -20.524 14.929 22.393 1.00 56.47 85 VAL A C 1
ATOM 702 O O . VAL A 1 85 ? -21.358 15.832 22.368 1.00 56.47 85 VAL A O 1
ATOM 705 N N . ASN A 1 86 ? -20.868 13.663 22.655 1.00 48.84 86 ASN A N 1
ATOM 706 C CA . ASN A 1 86 ? -22.253 13.224 22.854 1.00 48.84 86 ASN A CA 1
ATOM 707 C C . ASN A 1 86 ? -22.563 12.832 24.302 1.00 48.84 86 ASN A C 1
ATOM 709 O O . ASN A 1 86 ? -21.763 12.077 24.896 1.00 48.84 86 ASN A O 1
#